Protein AF-W1VJH8-F1 (afdb_monomer_lite)

Organism: NCBI:txid1403939

Sequence (71 aa):
MSQDLPAASSANGTQPVCPRHPDRVSYVRCQRCDRPACPQCQVPSAVGIHCVDCVRSAEQRRRPTRTVLGA

Secondary structure (DSSP, 8-state):
----------------EETTEEEEE---B-TTT--B--TTTEEEETTEEEEHHHHHHHHHHS-----SS--

pLDDT: mean 81.77, std 14.38, range [47.25, 95.69]

Structure (mmCIF, N/CA/C/O backbone):
data_AF-W1VJH8-F1
#
_entry.id   AF-W1VJH8-F1
#
loop_
_atom_site.group_PDB
_atom_site.id
_atom_site.type_symbol
_atom_site.label_atom_id
_atom_site.label_alt_id
_atom_site.label_comp_id
_atom_site.label_asym_id
_atom_site.label_entity_id
_atom_site.label_seq_id
_atom_site.pdbx_PDB_ins_code
_atom_site.Cartn_x
_atom_site.Cartn_y
_atom_site.Cartn_z
_atom_site.occupancy
_atom_site.B_iso_or_equiv
_atom_site.auth_seq_id
_atom_site.auth_co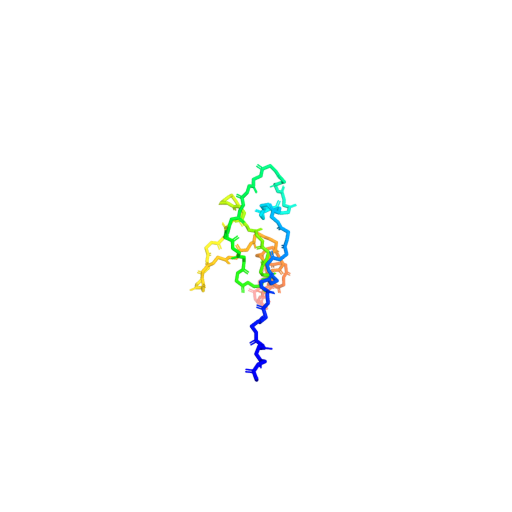mp_id
_atom_site.auth_asym_id
_atom_site.auth_atom_id
_atom_site.pdbx_PDB_model_num
ATOM 1 N N . MET A 1 1 ? -23.841 -30.512 24.201 1.00 59.72 1 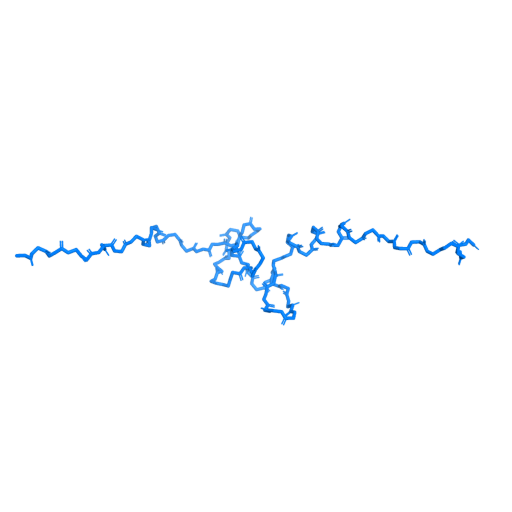MET A N 1
ATOM 2 C CA . MET A 1 1 ? -22.910 -30.498 23.054 1.00 59.72 1 MET A CA 1
ATOM 3 C C . MET A 1 1 ? -22.750 -29.032 22.635 1.00 59.72 1 MET A C 1
ATOM 5 O O . MET A 1 1 ? -23.479 -28.574 21.774 1.00 59.72 1 MET A O 1
ATOM 9 N N . SER A 1 2 ? -22.141 -28.179 23.467 1.00 56.97 2 SER A N 1
ATOM 10 C CA . SER A 1 2 ? -20.699 -27.825 23.445 1.00 56.97 2 SER A CA 1
ATOM 11 C C . SER A 1 2 ? -20.296 -27.296 22.061 1.00 56.97 2 SER A C 1
ATOM 13 O O . SER A 1 2 ? -19.986 -28.091 21.190 1.00 56.97 2 SER A O 1
ATOM 15 N N . GLN A 1 3 ? -20.611 -26.038 21.735 1.00 71.62 3 GLN A N 1
ATOM 16 C CA . GLN A 1 3 ? -19.730 -24.865 21.901 1.00 71.62 3 GLN A CA 1
ATOM 17 C C . GLN A 1 3 ? -18.334 -25.062 21.284 1.00 71.62 3 GLN A C 1
ATOM 19 O O . GLN A 1 3 ? -17.420 -25.486 21.981 1.00 71.62 3 GLN A O 1
ATOM 24 N N . ASP A 1 4 ? -18.187 -24.682 20.012 1.00 60.88 4 ASP A N 1
ATOM 25 C CA . ASP A 1 4 ? -16.928 -24.176 19.449 1.00 60.88 4 ASP A CA 1
ATOM 26 C C . ASP A 1 4 ? -17.253 -22.988 18.528 1.00 60.88 4 ASP A C 1
ATOM 28 O O . ASP A 1 4 ? -17.552 -23.126 17.345 1.00 60.88 4 ASP A O 1
ATOM 32 N N . LEU A 1 5 ? -17.323 -21.805 19.133 1.00 60.31 5 LEU A N 1
ATOM 33 C CA . LEU A 1 5 ? -17.336 -20.521 18.439 1.00 60.31 5 LEU A CA 1
ATOM 34 C C . LEU A 1 5 ? -16.002 -19.858 18.805 1.00 60.31 5 LEU A C 1
ATOM 36 O O . LEU A 1 5 ? -15.863 -19.428 19.954 1.00 60.31 5 LEU A O 1
ATOM 40 N N . PRO A 1 6 ? -15.004 -19.784 17.906 1.00 61.31 6 PRO A N 1
ATOM 41 C CA . PRO A 1 6 ? -13.750 -19.126 18.235 1.00 61.31 6 PRO A CA 1
ATOM 42 C C . PRO A 1 6 ? -13.989 -17.624 18.418 1.00 61.31 6 PRO A C 1
ATOM 44 O O . PRO A 1 6 ? -14.377 -16.904 17.495 1.00 61.31 6 PRO A O 1
ATOM 47 N N . ALA A 1 7 ? -13.755 -17.160 19.645 1.00 51.12 7 ALA A N 1
ATOM 48 C CA . ALA A 1 7 ? -13.761 -15.757 20.012 1.00 51.12 7 ALA A CA 1
ATOM 49 C C . ALA A 1 7 ? -12.734 -14.977 19.172 1.00 51.12 7 ALA A C 1
ATOM 51 O O . ALA A 1 7 ? -11.541 -15.283 19.149 1.00 51.12 7 ALA A O 1
ATOM 52 N N . ALA A 1 8 ? -13.254 -13.962 18.484 1.00 56.31 8 ALA A N 1
ATOM 53 C CA . ALA A 1 8 ? -12.578 -12.853 17.826 1.00 56.31 8 ALA A CA 1
ATOM 54 C C . ALA A 1 8 ? -11.120 -12.617 18.268 1.00 56.31 8 ALA A C 1
ATOM 56 O O . ALA A 1 8 ? -10.849 -11.923 19.243 1.00 56.31 8 ALA A O 1
ATOM 57 N N . SER A 1 9 ? -10.165 -13.107 17.478 1.00 55.59 9 SER A N 1
ATOM 58 C CA . SER A 1 9 ? -8.769 -12.670 17.558 1.00 55.59 9 SER A CA 1
ATOM 59 C C . SER A 1 9 ? -8.495 -11.606 16.498 1.00 55.59 9 SER A C 1
ATOM 61 O O . SER A 1 9 ? -7.708 -11.807 15.582 1.00 55.59 9 SER A O 1
ATOM 63 N N . SER A 1 10 ? -9.159 -10.452 16.598 1.00 56.19 10 SER A N 1
ATOM 64 C CA . SER A 1 10 ? -8.651 -9.225 15.968 1.00 56.19 10 SER A CA 1
ATOM 65 C C . SER A 1 10 ? -7.963 -8.410 17.047 1.00 56.19 10 SER A C 1
ATOM 67 O O . SER A 1 10 ? -8.522 -7.503 17.656 1.00 56.19 10 SER A O 1
ATOM 69 N N . ALA A 1 11 ? -6.752 -8.867 17.347 1.00 52.72 11 ALA A N 1
ATOM 70 C CA . ALA A 1 11 ? -5.878 -8.314 18.352 1.00 52.72 11 ALA A CA 1
ATOM 71 C C . ALA A 1 11 ? -5.604 -6.823 18.096 1.00 52.72 11 ALA A C 1
ATOM 73 O O . ALA A 1 11 ? -5.211 -6.428 17.002 1.00 52.72 11 ALA A O 1
ATOM 74 N N . ASN A 1 12 ? -5.728 -6.059 19.182 1.00 47.25 12 ASN A N 1
ATOM 75 C CA . ASN A 1 12 ? -5.173 -4.728 19.407 1.00 47.25 12 ASN A CA 1
ATOM 76 C C . ASN A 1 12 ? -5.786 -3.591 18.564 1.00 47.25 12 ASN A C 1
ATOM 78 O O . ASN A 1 12 ? -5.404 -3.353 17.423 1.00 47.25 12 ASN A O 1
ATOM 82 N N . GLY A 1 13 ? -6.686 -2.820 19.186 1.00 58.66 13 GLY A N 1
ATOM 83 C CA . GLY A 1 13 ? -7.303 -1.596 18.653 1.00 58.66 13 GLY A CA 1
ATOM 84 C C . GLY A 1 13 ? -6.343 -0.416 18.437 1.00 58.66 13 GLY A C 1
ATOM 85 O O . GLY A 1 13 ? -6.758 0.737 18.525 1.00 58.66 13 GLY A O 1
ATOM 86 N N . THR A 1 14 ? -5.067 -0.681 18.156 1.00 68.44 14 THR A N 1
ATOM 87 C CA . THR A 1 14 ? -4.128 0.331 17.677 1.00 68.44 14 THR A CA 1
ATOM 88 C C . THR A 1 14 ? -4.423 0.561 16.202 1.00 68.44 14 THR A C 1
ATOM 90 O O . THR A 1 14 ? -4.230 -0.330 15.373 1.00 68.44 14 THR A O 1
ATOM 93 N N . GLN A 1 15 ? -4.931 1.748 15.871 1.00 78.69 15 GLN A N 1
ATOM 94 C CA . GLN A 1 15 ? -5.209 2.120 14.488 1.00 78.69 15 GLN A CA 1
ATOM 95 C C . GLN A 1 15 ? -3.966 1.867 13.618 1.00 78.69 15 GLN A C 1
ATOM 97 O O . GLN A 1 15 ? -2.866 2.274 13.998 1.00 78.69 15 GLN A O 1
ATOM 102 N N . PRO A 1 16 ? -4.104 1.189 12.465 1.00 83.50 16 PRO A N 1
ATOM 103 C CA . PRO A 1 16 ? -2.961 0.903 11.614 1.00 83.50 16 PRO A CA 1
ATOM 104 C C . PRO A 1 16 ? -2.393 2.224 11.095 1.00 83.50 16 PRO A C 1
ATOM 106 O O . PRO A 1 16 ? -3.050 2.932 10.338 1.00 83.50 16 PRO A O 1
ATOM 109 N N . VAL A 1 17 ? -1.179 2.573 11.514 1.00 91.00 17 VAL A N 1
ATOM 110 C CA . VAL A 1 17 ? -0.477 3.785 11.071 1.00 91.00 17 VAL A CA 1
ATOM 111 C C . VAL A 1 17 ? 0.563 3.443 10.020 1.00 91.00 17 VAL A C 1
ATOM 113 O O . VAL A 1 17 ? 1.116 2.341 9.991 1.00 91.00 17 VAL A O 1
ATOM 116 N N . CYS A 1 18 ? 0.840 4.385 9.124 1.00 90.81 18 CYS A N 1
ATOM 117 C CA . CYS A 1 18 ? 1.881 4.172 8.132 1.00 90.81 18 CYS A CA 1
ATOM 118 C C . CYS A 1 18 ? 3.257 4.104 8.819 1.00 90.81 18 CYS A C 1
ATOM 120 O O . CYS A 1 18 ? 3.616 5.026 9.547 1.00 90.81 18 CYS A O 1
ATOM 122 N N . PRO A 1 19 ? 4.102 3.099 8.528 1.00 87.69 19 PRO A N 1
ATOM 123 C CA . PRO A 1 19 ? 5.425 2.983 9.145 1.00 87.69 19 PRO A CA 1
ATOM 124 C C . PRO A 1 19 ? 6.375 4.141 8.792 1.00 87.69 19 PRO A C 1
ATOM 126 O O . PRO A 1 19 ? 7.398 4.309 9.445 1.00 87.69 19 PRO A O 1
ATOM 129 N N . ARG A 1 20 ? 6.066 4.938 7.757 1.00 87.56 20 ARG A N 1
ATOM 130 C CA . ARG A 1 20 ? 6.810 6.170 7.432 1.00 87.56 20 ARG A CA 1
ATOM 131 C C . ARG A 1 20 ? 6.204 7.429 8.046 1.00 87.56 20 ARG A C 1
ATOM 133 O O . ARG A 1 20 ? 6.890 8.438 8.134 1.00 87.56 20 ARG A O 1
ATOM 140 N N . HIS A 1 21 ? 4.933 7.370 8.427 1.00 89.62 21 HIS A N 1
ATOM 141 C CA . HIS A 1 21 ? 4.175 8.492 8.960 1.00 89.62 21 HIS A CA 1
ATOM 142 C C . HIS A 1 21 ? 3.365 7.992 10.160 1.00 89.62 21 HIS A C 1
ATOM 144 O O . HIS A 1 21 ? 2.196 7.637 9.985 1.00 89.62 21 HIS A O 1
ATOM 150 N N . PRO A 1 22 ? 3.967 7.947 11.364 1.00 85.62 22 PRO A N 1
ATOM 151 C CA . PRO A 1 22 ? 3.271 7.486 12.567 1.00 85.62 22 PRO A CA 1
ATOM 152 C C . PRO A 1 22 ? 2.072 8.378 12.926 1.00 85.62 22 PRO A C 1
ATOM 154 O O . PRO A 1 22 ? 1.152 7.927 13.591 1.00 85.62 22 PRO A O 1
ATOM 157 N N . ASP A 1 23 ? 2.052 9.611 12.417 1.00 87.31 23 ASP A N 1
ATOM 158 C CA . ASP A 1 23 ? 0.971 10.585 12.584 1.00 87.31 23 ASP A CA 1
ATOM 159 C C . ASP A 1 23 ? -0.246 10.322 11.667 1.00 87.31 23 ASP A C 1
ATOM 161 O O . ASP A 1 23 ? -1.302 10.935 11.799 1.00 87.31 23 ASP A O 1
ATOM 165 N N . ARG A 1 24 ? -0.117 9.416 10.684 1.00 87.38 24 ARG A N 1
ATOM 166 C CA . ARG A 1 24 ? -1.155 9.156 9.676 1.00 87.38 24 ARG A CA 1
ATOM 167 C C . ARG A 1 24 ? -1.702 7.742 9.797 1.00 87.38 24 ARG A C 1
ATOM 169 O O . ARG A 1 24 ? -1.038 6.761 9.446 1.00 87.38 24 ARG A O 1
ATOM 176 N N . VAL A 1 25 ? -2.967 7.669 10.192 1.00 89.19 25 VAL A N 1
ATOM 177 C CA . VAL A 1 25 ? -3.766 6.444 10.163 1.00 89.19 25 VAL A CA 1
ATOM 178 C C . VAL A 1 25 ? -4.027 6.030 8.718 1.00 89.19 25 VAL A C 1
ATOM 180 O O . VAL A 1 25 ? -4.291 6.852 7.840 1.00 89.19 25 VAL A O 1
ATOM 183 N N . SER A 1 26 ? -3.920 4.735 8.466 1.00 90.25 26 SER A N 1
ATOM 184 C CA . SER A 1 26 ? -3.952 4.139 7.147 1.00 90.25 26 SER A CA 1
ATOM 185 C C . SER A 1 26 ? -4.654 2.788 7.179 1.00 90.25 26 SER A C 1
ATOM 187 O O . SER A 1 26 ? -4.063 1.771 7.539 1.00 90.25 26 SER A O 1
ATOM 189 N N . TYR A 1 27 ? -5.884 2.759 6.678 1.00 89.69 27 TYR A N 1
ATOM 190 C CA . TYR A 1 27 ? -6.655 1.522 6.540 1.00 89.69 27 TYR A CA 1
ATOM 191 C C . TYR A 1 27 ? -6.345 0.748 5.253 1.00 89.69 27 TYR A C 1
ATOM 193 O O . TYR A 1 27 ? -6.624 -0.445 5.169 1.00 89.69 27 TYR A O 1
ATOM 201 N N . VAL A 1 28 ? -5.736 1.400 4.259 1.00 91.50 28 VAL A N 1
ATOM 202 C CA . VAL A 1 28 ? -5.314 0.741 3.017 1.00 91.50 28 VAL A CA 1
ATOM 203 C C . VAL A 1 28 ? -4.043 -0.063 3.270 1.00 91.50 28 VAL A C 1
ATOM 205 O O . VAL A 1 28 ? -3.084 0.446 3.858 1.00 91.50 28 VAL A O 1
ATOM 208 N N . ARG A 1 29 ? -4.027 -1.309 2.793 1.00 92.50 29 ARG A N 1
ATOM 209 C CA . ARG A 1 29 ? -2.890 -2.228 2.893 1.00 92.50 29 ARG A CA 1
ATOM 210 C C . ARG A 1 29 ? -2.235 -2.444 1.535 1.00 92.50 29 ARG A C 1
ATOM 212 O O . ARG A 1 29 ? -2.886 -2.418 0.495 1.00 92.50 29 ARG A O 1
ATOM 219 N N . CYS A 1 30 ? -0.921 -2.626 1.551 1.00 94.62 30 CYS A N 1
ATOM 220 C CA . CYS A 1 30 ? -0.147 -2.960 0.364 1.00 94.62 30 CYS A CA 1
ATOM 221 C C . CYS A 1 30 ? -0.456 -4.391 -0.090 1.00 94.62 30 CYS A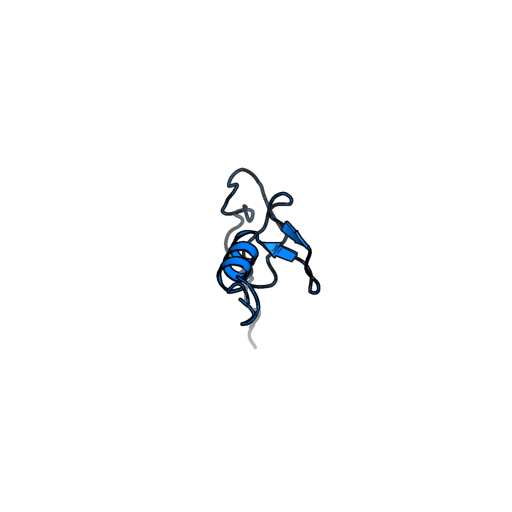 C 1
ATOM 223 O O . CYS A 1 30 ? -0.197 -5.325 0.661 1.00 94.62 30 CYS A O 1
ATOM 225 N N . GLN A 1 31 ? -0.853 -4.582 -1.350 1.00 94.31 31 GLN A N 1
ATOM 226 C CA . GLN A 1 31 ? -1.155 -5.912 -1.908 1.00 94.31 31 GLN A CA 1
ATOM 227 C C . GLN A 1 31 ? 0.048 -6.874 -1.932 1.00 94.31 31 GLN A C 1
ATOM 229 O O . GLN A 1 31 ? -0.118 -8.072 -2.130 1.00 94.31 31 GLN A O 1
ATOM 234 N N . ARG A 1 32 ? 1.276 -6.367 -1.749 1.00 93.25 32 ARG A N 1
ATOM 235 C CA . ARG A 1 32 ? 2.508 -7.169 -1.810 1.00 93.25 32 ARG A CA 1
ATOM 236 C C . ARG A 1 32 ? 3.044 -7.596 -0.446 1.00 93.25 32 ARG A C 1
ATOM 238 O O . ARG A 1 32 ? 3.621 -8.670 -0.334 1.00 93.25 32 ARG A O 1
ATOM 245 N N . CYS A 1 33 ? 2.943 -6.732 0.560 1.00 93.75 33 CYS A N 1
ATOM 246 C CA . CYS A 1 33 ? 3.541 -6.965 1.880 1.00 93.75 33 CYS A CA 1
ATOM 247 C C . CYS A 1 33 ? 2.558 -6.791 3.043 1.00 93.75 33 CYS A C 1
ATOM 249 O O . CYS A 1 33 ? 2.986 -6.824 4.192 1.00 93.75 33 CYS A O 1
ATOM 251 N N . ASP A 1 34 ? 1.284 -6.536 2.745 1.00 92.31 34 ASP A N 1
ATOM 252 C CA . ASP A 1 34 ? 0.172 -6.321 3.678 1.00 92.31 34 ASP A CA 1
ATOM 253 C C . ASP A 1 34 ? 0.339 -5.159 4.682 1.00 92.31 34 ASP A C 1
ATOM 255 O O . ASP A 1 34 ? -0.532 -4.886 5.505 1.00 92.31 34 ASP A O 1
ATOM 259 N N . ARG A 1 35 ? 1.435 -4.391 4.602 1.00 91.38 35 ARG A N 1
ATOM 260 C CA . ARG A 1 35 ? 1.658 -3.235 5.485 1.00 91.38 35 ARG A CA 1
ATOM 261 C C . ARG A 1 35 ? 0.714 -2.069 5.158 1.00 91.38 35 ARG A C 1
ATOM 263 O O . ARG A 1 35 ? 0.445 -1.827 3.977 1.00 91.38 35 ARG A O 1
ATOM 270 N N . PRO A 1 36 ? 0.294 -1.285 6.167 1.00 93.31 36 PRO A N 1
ATOM 271 C CA . PRO A 1 36 ? -0.513 -0.086 5.961 1.00 93.31 36 PRO A CA 1
ATOM 272 C C . PRO A 1 36 ? 0.241 0.994 5.165 1.00 93.31 36 PRO A C 1
ATOM 274 O O . PRO A 1 36 ? 1.402 1.305 5.450 1.00 93.31 36 PRO A O 1
ATOM 277 N N . ALA A 1 37 ? -0.42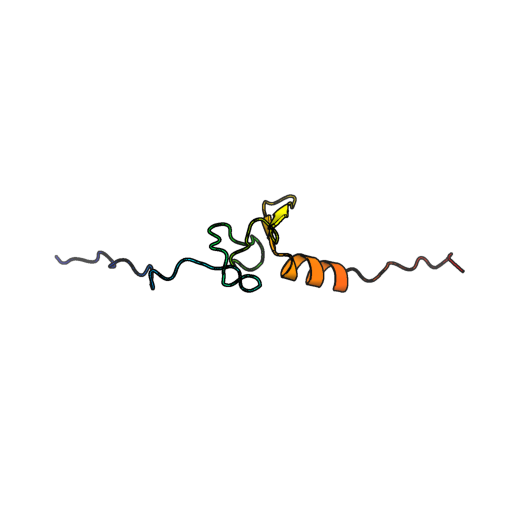5 1.587 4.171 1.00 93.69 37 ALA A N 1
ATOM 278 C CA . ALA A 1 37 ? 0.103 2.648 3.312 1.00 93.69 37 ALA A CA 1
ATOM 279 C C . ALA A 1 37 ? -0.778 3.910 3.360 1.00 93.69 37 ALA A C 1
ATOM 281 O O . ALA A 1 37 ? -1.892 3.917 2.834 1.00 93.69 37 ALA A O 1
ATOM 282 N N . CYS A 1 38 ? -0.274 4.999 3.959 1.00 94.06 38 CYS A N 1
ATOM 283 C CA . CYS A 1 38 ? -0.994 6.279 3.987 1.00 94.06 38 CYS A CA 1
ATOM 284 C C . CYS A 1 38 ? -1.187 6.827 2.563 1.00 94.06 38 CYS A C 1
ATOM 286 O O . CYS A 1 38 ? -0.359 6.531 1.704 1.00 94.06 38 CYS A O 1
ATOM 288 N N . PRO A 1 39 ? -2.200 7.670 2.298 1.00 90.81 39 PRO A N 1
ATOM 289 C CA . PRO A 1 39 ? -2.499 8.187 0.955 1.00 90.81 39 PRO A CA 1
ATOM 290 C C . PRO A 1 39 ? -1.315 8.863 0.239 1.00 90.81 39 PRO A C 1
ATOM 292 O O . PRO A 1 39 ? -1.242 8.815 -0.980 1.00 90.81 39 PRO A O 1
ATOM 295 N N . GLN A 1 40 ? -0.340 9.417 0.969 1.00 91.75 40 GLN A N 1
ATOM 296 C CA . GLN A 1 40 ? 0.896 9.970 0.386 1.00 91.75 40 GLN A CA 1
ATOM 297 C C . GLN A 1 40 ? 1.926 8.904 -0.037 1.00 91.75 40 GLN A C 1
ATOM 299 O O . GLN A 1 40 ? 2.826 9.185 -0.819 1.00 91.75 40 GLN A O 1
ATOM 304 N N . CYS A 1 41 ? 1.845 7.696 0.518 1.00 93.06 41 CYS A N 1
ATOM 305 C CA . CYS A 1 41 ? 2.738 6.564 0.249 1.00 93.06 41 CYS A CA 1
ATOM 306 C C . CYS A 1 41 ? 2.058 5.427 -0.532 1.00 93.06 41 CYS A C 1
ATOM 308 O O . CYS A 1 41 ? 2.674 4.375 -0.737 1.00 93.06 41 CYS A O 1
ATOM 310 N N . GLN A 1 42 ? 0.795 5.599 -0.920 1.00 93.81 42 GLN A N 1
ATOM 311 C CA . GLN A 1 42 ? 0.089 4.675 -1.797 1.00 93.81 42 GLN A CA 1
ATOM 312 C C . GLN A 1 42 ? 0.556 4.903 -3.230 1.00 93.81 42 GLN A C 1
ATOM 314 O O . GLN A 1 42 ? 0.560 6.027 -3.722 1.00 93.81 42 GLN A O 1
ATOM 319 N N . VAL A 1 43 ? 0.944 3.825 -3.900 1.00 94.56 43 VAL A N 1
ATOM 320 C CA . VAL A 1 43 ? 1.304 3.839 -5.314 1.00 94.56 43 VAL A CA 1
ATOM 321 C C . VAL A 1 43 ? 0.290 2.976 -6.060 1.00 94.56 43 VAL A C 1
ATOM 323 O O . VAL A 1 43 ? 0.181 1.782 -5.751 1.00 94.56 43 VAL A O 1
ATOM 326 N N . PRO A 1 44 ? -0.465 3.543 -7.017 1.00 94.44 44 PRO A N 1
ATOM 327 C CA . PRO A 1 44 ? -1.394 2.768 -7.821 1.00 94.44 44 PRO A CA 1
ATOM 328 C C . PRO A 1 44 ? -0.633 1.744 -8.666 1.00 94.44 44 PRO A C 1
ATOM 330 O O . PRO A 1 44 ? 0.429 2.016 -9.228 1.00 94.44 44 PRO A O 1
ATOM 333 N N . SER A 1 45 ? -1.177 0.538 -8.736 1.00 91.44 45 SER A N 1
ATOM 334 C CA . SER A 1 45 ? -0.641 -0.582 -9.495 1.00 91.44 45 SER A CA 1
ATOM 335 C C . SER A 1 45 ? -1.772 -1.319 -10.206 1.00 91.44 45 SER A C 1
ATOM 337 O O . SER A 1 45 ? -2.944 -1.144 -9.881 1.00 91.44 45 SER A O 1
ATOM 339 N N . ALA A 1 46 ? -1.423 -2.188 -11.155 1.00 90.69 46 ALA A N 1
ATOM 340 C CA . ALA A 1 46 ? -2.399 -2.949 -11.935 1.00 90.69 46 ALA A CA 1
ATOM 341 C C . ALA A 1 46 ? -3.319 -3.834 -11.068 1.00 90.69 46 ALA A C 1
ATOM 343 O O . ALA A 1 46 ? -4.444 -4.113 -11.460 1.00 90.69 46 ALA A O 1
ATOM 344 N N . VAL A 1 47 ? -2.852 -4.257 -9.888 1.00 92.12 47 VAL A N 1
ATOM 345 C CA . VAL A 1 47 ? -3.579 -5.149 -8.963 1.00 92.12 47 VAL A CA 1
ATOM 346 C C . VAL A 1 47 ? -4.160 -4.430 -7.735 1.00 92.12 47 VAL A C 1
ATOM 348 O O . VAL A 1 47 ? -4.625 -5.080 -6.798 1.00 92.12 47 VAL A O 1
ATOM 351 N N . GLY A 1 48 ? -4.097 -3.095 -7.694 1.00 93.19 48 GLY A N 1
ATOM 352 C CA . GLY A 1 48 ? -4.535 -2.288 -6.553 1.00 93.19 48 GLY A CA 1
ATOM 353 C C . GLY A 1 48 ? -3.443 -1.341 -6.068 1.00 93.19 48 GLY A C 1
ATOM 354 O O . GLY A 1 48 ? -2.894 -0.572 -6.852 1.00 93.19 48 GLY A O 1
ATOM 355 N N . ILE A 1 49 ? -3.124 -1.378 -4.773 1.00 95.12 49 ILE A N 1
ATOM 356 C CA . ILE A 1 49 ? -2.176 -0.447 -4.149 1.00 95.12 49 ILE A CA 1
ATOM 357 C C . ILE A 1 49 ? -0.902 -1.161 -3.701 1.00 95.12 49 ILE A C 1
ATOM 359 O O . ILE A 1 49 ? -0.941 -2.170 -2.994 1.00 95.12 49 ILE A O 1
ATOM 363 N N . HIS A 1 50 ? 0.245 -0.580 -4.048 1.00 95.69 50 HIS A N 1
ATOM 364 C CA . HIS A 1 50 ? 1.547 -0.930 -3.489 1.00 95.69 50 HIS A CA 1
ATOM 365 C C . HIS A 1 50 ? 2.084 0.203 -2.612 1.00 95.69 50 HIS A C 1
ATOM 367 O O . HIS A 1 50 ? 1.849 1.378 -2.878 1.00 95.69 50 HIS A O 1
ATOM 373 N N . CYS A 1 51 ? 2.834 -0.132 -1.562 1.00 94.88 51 CYS A N 1
ATOM 374 C CA . CYS A 1 51 ? 3.532 0.871 -0.763 1.00 94.88 51 CYS A CA 1
ATOM 375 C C . CYS A 1 51 ? 4.840 1.311 -1.440 1.00 94.88 51 CYS A C 1
ATOM 377 O O . CYS A 1 51 ? 5.494 0.526 -2.135 1.00 94.88 51 CYS A O 1
ATOM 379 N N . VAL A 1 52 ? 5.270 2.545 -1.165 1.00 93.44 52 VAL A N 1
ATOM 380 C CA . VAL A 1 52 ? 6.537 3.110 -1.677 1.00 93.44 52 VAL A CA 1
ATOM 381 C C . VAL A 1 52 ? 7.769 2.245 -1.401 1.00 93.44 52 VAL A C 1
ATOM 383 O O . VAL A 1 52 ? 8.698 2.243 -2.197 1.00 93.44 52 VAL A O 1
ATOM 386 N N . ASP A 1 53 ? 7.792 1.491 -0.302 1.00 92.69 53 ASP A N 1
ATOM 387 C CA . ASP A 1 53 ? 8.914 0.609 0.040 1.00 92.69 53 ASP A CA 1
ATOM 388 C C . ASP A 1 53 ? 9.027 -0.5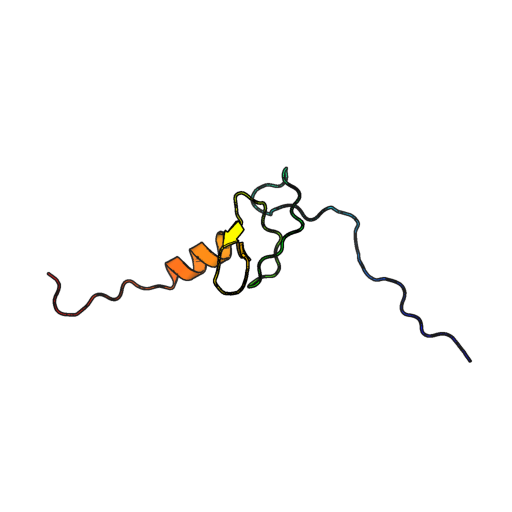73 -0.938 1.00 92.69 53 ASP A C 1
ATOM 390 O O . ASP A 1 53 ? 10.090 -0.847 -1.497 1.00 92.69 53 ASP A O 1
ATOM 394 N N . CYS A 1 54 ? 7.891 -1.209 -1.240 1.00 93.88 54 CYS A N 1
ATOM 395 C CA . CYS A 1 54 ? 7.814 -2.284 -2.226 1.00 93.88 54 CYS A CA 1
ATOM 396 C C . CYS A 1 54 ? 8.123 -1.801 -3.643 1.00 93.88 54 CYS A C 1
ATOM 398 O O . CYS A 1 54 ? 8.720 -2.555 -4.417 1.00 93.88 54 CYS A O 1
ATOM 400 N N . VAL A 1 55 ? 7.718 -0.574 -3.983 1.00 93.50 55 VAL A N 1
ATOM 401 C CA . VAL A 1 55 ? 8.027 0.047 -5.276 1.00 93.50 55 VAL A CA 1
ATOM 402 C C . VAL A 1 55 ? 9.519 0.339 -5.375 1.00 93.50 55 VAL A C 1
ATOM 404 O O . VAL A 1 55 ? 10.147 -0.171 -6.296 1.00 93.50 55 VAL A O 1
ATOM 407 N N . ARG A 1 56 ? 10.119 0.999 -4.375 1.00 92.50 56 ARG A N 1
ATOM 408 C CA . ARG A 1 56 ? 11.570 1.249 -4.331 1.00 92.50 56 ARG A CA 1
ATOM 409 C C . ARG A 1 56 ? 12.381 -0.039 -4.425 1.00 92.50 56 ARG A C 1
ATOM 411 O O . ARG A 1 56 ? 13.328 -0.114 -5.198 1.00 92.50 56 ARG A O 1
ATOM 418 N N . SER A 1 57 ? 11.983 -1.089 -3.701 1.00 92.38 57 SER A N 1
ATOM 419 C CA . SER A 1 57 ? 12.640 -2.399 -3.805 1.00 92.38 57 SER A CA 1
ATOM 420 C C . SER A 1 57 ? 12.493 -3.012 -5.203 1.00 92.38 57 SER A C 1
ATOM 422 O O . SER A 1 57 ? 13.425 -3.640 -5.702 1.00 92.38 57 SER A O 1
ATOM 424 N N . ALA A 1 58 ? 11.342 -2.837 -5.861 1.00 90.94 58 ALA A N 1
ATOM 425 C CA . ALA A 1 58 ? 11.141 -3.301 -7.231 1.00 90.94 58 ALA A CA 1
ATOM 426 C C . ALA A 1 58 ? 11.994 -2.513 -8.234 1.00 90.94 58 ALA A C 1
ATOM 428 O O . ALA A 1 58 ? 12.590 -3.122 -9.115 1.00 90.94 58 ALA A O 1
ATOM 429 N N . GLU A 1 59 ? 12.083 -1.194 -8.088 1.00 89.00 59 GLU A N 1
ATOM 430 C CA . GLU A 1 59 ? 12.924 -0.325 -8.916 1.00 89.00 59 GLU A CA 1
ATOM 431 C C . GLU A 1 59 ? 14.404 -0.671 -8.757 1.00 89.00 59 GLU A C 1
ATOM 433 O O . GLU A 1 59 ? 15.093 -0.848 -9.754 1.00 89.00 59 GLU A O 1
ATOM 438 N N . GLN A 1 60 ? 14.876 -0.895 -7.526 1.00 86.12 60 GLN A N 1
ATOM 439 C CA . GLN A 1 60 ? 16.254 -1.325 -7.273 1.00 86.12 60 GLN A CA 1
ATOM 440 C C . GLN A 1 60 ? 16.581 -2.668 -7.950 1.00 86.12 60 GLN A C 1
ATOM 442 O O . GLN A 1 60 ? 17.704 -2.887 -8.399 1.00 86.12 60 GLN A O 1
ATOM 447 N N . ARG A 1 61 ? 15.597 -3.577 -8.021 1.00 83.94 61 ARG A N 1
ATOM 448 C CA . ARG A 1 61 ? 15.730 -4.885 -8.684 1.00 83.94 61 ARG A CA 1
ATOM 449 C C . ARG A 1 61 ? 15.624 -4.800 -10.204 1.00 83.94 61 ARG A C 1
ATOM 451 O O . ARG A 1 61 ? 16.109 -5.707 -10.880 1.00 83.94 61 ARG A O 1
ATOM 458 N N . ARG A 1 62 ? 15.008 -3.750 -10.757 1.00 82.12 62 ARG A N 1
ATOM 459 C CA . ARG A 1 62 ? 15.032 -3.479 -12.199 1.00 82.12 62 ARG A CA 1
ATOM 460 C C . ARG A 1 62 ? 16.437 -3.010 -12.556 1.00 82.12 62 ARG A C 1
ATOM 462 O O . ARG A 1 62 ? 16.724 -1.821 -12.626 1.00 82.12 62 ARG A O 1
ATOM 469 N N . ARG A 1 63 ? 17.341 -3.969 -12.756 1.00 71.62 63 ARG A N 1
ATOM 470 C CA . ARG A 1 63 ? 18.671 -3.691 -13.294 1.00 71.62 63 ARG A CA 1
ATOM 471 C C . ARG A 1 63 ? 18.471 -2.984 -14.639 1.00 71.62 63 ARG A C 1
ATOM 473 O O . ARG A 1 63 ? 17.708 -3.509 -15.452 1.00 71.62 63 ARG A O 1
ATOM 480 N N . PRO A 1 64 ? 19.101 -1.823 -14.892 1.00 70.75 64 PRO A N 1
ATOM 481 C CA . PRO A 1 64 ? 18.990 -1.185 -16.192 1.00 70.75 64 PRO A CA 1
ATOM 482 C C . PRO A 1 64 ? 19.495 -2.176 -17.236 1.00 70.75 64 PRO A C 1
ATOM 484 O O . PRO A 1 64 ? 20.643 -2.628 -17.172 1.00 70.75 64 PRO A O 1
ATOM 487 N N . THR A 1 65 ? 18.618 -2.565 -18.156 1.00 69.31 65 THR A N 1
ATOM 488 C CA . THR A 1 65 ? 18.980 -3.410 -19.287 1.00 69.31 65 THR A CA 1
ATOM 489 C C . THR A 1 65 ? 19.877 -2.574 -20.188 1.00 69.31 65 THR A C 1
ATOM 491 O O . THR A 1 65 ? 19.401 -1.824 -21.033 1.00 69.31 65 THR A O 1
ATOM 494 N N . ARG A 1 66 ? 21.191 -2.632 -19.959 1.00 71.56 66 ARG A N 1
ATOM 495 C CA . ARG A 1 66 ? 22.162 -2.044 -20.881 1.00 71.56 66 ARG A CA 1
ATOM 496 C C . ARG A 1 66 ? 22.189 -2.942 -22.110 1.00 71.56 66 ARG A C 1
ATOM 498 O O . ARG A 1 66 ? 22.672 -4.070 -22.042 1.00 71.56 66 ARG A O 1
ATOM 505 N N . THR A 1 67 ? 21.597 -2.469 -23.198 1.00 76.44 67 THR A N 1
ATOM 506 C CA . THR A 1 67 ? 21.723 -3.098 -24.510 1.00 76.44 67 THR A CA 1
ATOM 507 C C . THR A 1 67 ? 23.166 -2.974 -24.990 1.00 76.44 67 THR A C 1
ATOM 509 O O . THR A 1 67 ? 23.825 -1.968 -24.741 1.00 76.44 67 THR A O 1
ATOM 512 N N . VAL A 1 68 ? 23.658 -3.999 -25.682 1.00 73.38 68 VAL A N 1
ATOM 513 C CA . VAL A 1 68 ? 25.056 -4.108 -26.142 1.00 73.38 68 VAL A CA 1
ATOM 514 C C . VAL A 1 68 ? 25.482 -3.044 -27.173 1.00 73.38 68 VAL A C 1
ATOM 516 O O . VAL A 1 68 ? 26.674 -2.885 -27.403 1.00 73.38 68 VAL A O 1
ATOM 519 N N . LEU A 1 69 ? 24.549 -2.275 -27.748 1.00 74.94 69 LEU A N 1
ATOM 520 C CA . LEU A 1 69 ? 24.811 -1.154 -28.668 1.00 74.94 69 LEU A CA 1
ATOM 521 C C . LEU A 1 69 ? 24.518 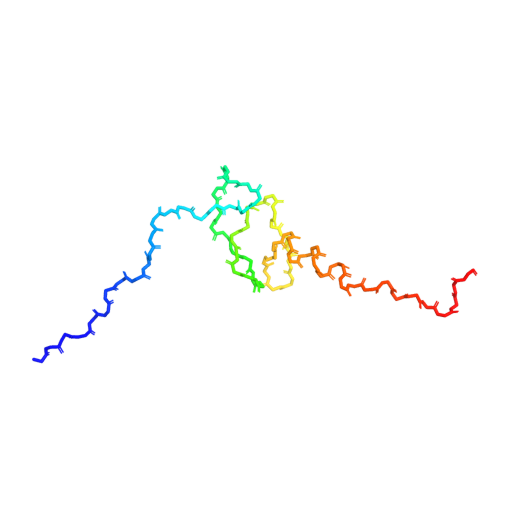0.202 -27.999 1.00 74.94 69 LEU A C 1
ATOM 523 O O . LEU A 1 69 ? 23.497 0.822 -28.284 1.00 74.94 69 LEU A O 1
ATOM 527 N N . GLY A 1 70 ? 25.358 0.650 -27.067 1.00 60.25 70 GLY A N 1
ATOM 528 C CA . GLY A 1 70 ? 25.128 1.917 -26.363 1.00 60.25 70 GLY A CA 1
ATOM 529 C C . GLY A 1 70 ? 26.360 2.431 -25.630 1.00 60.25 70 GLY A C 1
ATOM 530 O O . GLY A 1 70 ? 26.405 2.387 -24.397 1.00 60.25 70 GLY A O 1
ATOM 531 N N . ALA A 1 71 ? 27.338 2.888 -26.411 1.00 54.94 71 ALA A N 1
ATOM 532 C CA . ALA A 1 71 ? 28.364 3.857 -26.040 1.00 54.94 71 ALA A CA 1
ATOM 533 C C . ALA A 1 71 ? 28.345 4.966 -27.097 1.00 54.94 71 ALA A C 1
ATOM 535 O O . ALA A 1 71 ? 28.173 4.607 -28.286 1.00 54.94 71 ALA A O 1
#

Foldseek 3Di:
DDDDDDPDPPDDPPQQAQPVCNPAGFPDAAPPPRHGAGPVQWDQDPVGTHGVVVVVVVVVVPDPPPDPPDD

Radius of gyration: 19.35 Å; chains: 1; bounding box: 51×41×52 Å